Protein AF-W1YA73-F1 (afdb_monomer_lite)

Structure (mmCIF, N/CA/C/O backbone):
data_AF-W1YA73-F1
#
_entry.id   AF-W1YA73-F1
#
loop_
_atom_site.group_PDB
_atom_site.id
_atom_site.type_symbol
_atom_site.label_atom_id
_atom_site.label_alt_id
_atom_site.label_comp_id
_atom_site.label_asym_id
_atom_site.label_entity_id
_atom_site.label_seq_id
_atom_site.pdbx_PDB_ins_code
_atom_site.Cartn_x
_atom_site.Cartn_y
_atom_site.Cartn_z
_atom_site.occupancy
_atom_site.B_iso_or_equiv
_atom_site.auth_seq_id
_atom_site.auth_comp_id
_atom_site.auth_asym_id
_atom_site.auth_atom_id
_atom_site.pdbx_PDB_model_num
ATOM 1 N N . THR A 1 1 ? -4.341 4.074 -25.222 1.00 47.16 1 THR A N 1
ATOM 2 C CA . THR A 1 1 ? -4.628 3.245 -24.035 1.00 47.16 1 THR A CA 1
ATOM 3 C C . THR A 1 1 ? -5.108 4.183 -22.955 1.00 47.16 1 THR A C 1
ATOM 5 O O . THR A 1 1 ? -4.497 5.233 -22.809 1.00 47.16 1 THR A O 1
ATOM 8 N N . ASP A 1 2 ? -6.236 3.890 -22.314 1.00 49.69 2 ASP A N 1
ATOM 9 C CA . ASP A 1 2 ? -6.853 4.778 -21.321 1.00 49.69 2 ASP A CA 1
ATOM 10 C C . ASP A 1 2 ? -5.960 4.870 -20.071 1.00 49.69 2 ASP A C 1
ATOM 12 O O . ASP A 1 2 ? -5.598 3.844 -19.491 1.00 49.69 2 ASP A O 1
ATOM 16 N N . HIS A 1 3 ? -5.516 6.077 -19.717 1.00 48.12 3 HIS A N 1
ATOM 17 C CA . HIS A 1 3 ? -4.553 6.295 -18.638 1.00 48.12 3 HIS A CA 1
ATOM 18 C C . HIS A 1 3 ? -5.307 6.393 -17.309 1.00 48.12 3 HIS A C 1
ATOM 20 O O . HIS A 1 3 ? -5.871 7.433 -16.971 1.00 48.12 3 HIS A O 1
ATOM 26 N N . LYS A 1 4 ? -5.332 5.293 -16.550 1.00 54.66 4 LYS A N 1
ATOM 27 C CA . LYS A 1 4 ? -6.011 5.242 -15.251 1.00 54.66 4 LYS A CA 1
ATOM 28 C C . LYS A 1 4 ? -5.135 5.859 -14.160 1.00 54.66 4 LYS A C 1
ATOM 30 O O . LYS A 1 4 ? -4.110 5.300 -13.776 1.00 54.66 4 LYS A O 1
ATOM 35 N N . ASN A 1 5 ? -5.565 7.017 -13.666 1.00 64.38 5 ASN A N 1
ATOM 36 C CA . ASN A 1 5 ? -4.893 7.754 -12.600 1.00 64.38 5 ASN A CA 1
ATOM 37 C C . ASN A 1 5 ? -5.194 7.110 -11.240 1.00 64.38 5 ASN A C 1
ATOM 39 O O . ASN A 1 5 ? -6.331 7.168 -10.781 1.00 64.38 5 ASN A O 1
ATOM 43 N N . HIS A 1 6 ? -4.183 6.524 -10.604 1.00 60.66 6 HIS A N 1
ATOM 44 C CA . HIS A 1 6 ? -4.256 5.976 -9.249 1.00 60.66 6 HIS A CA 1
ATOM 45 C C . HIS A 1 6 ? -3.092 6.465 -8.373 1.00 60.66 6 HIS A C 1
ATOM 47 O O . HIS A 1 6 ? -3.341 6.968 -7.285 1.00 60.66 6 HIS A O 1
ATO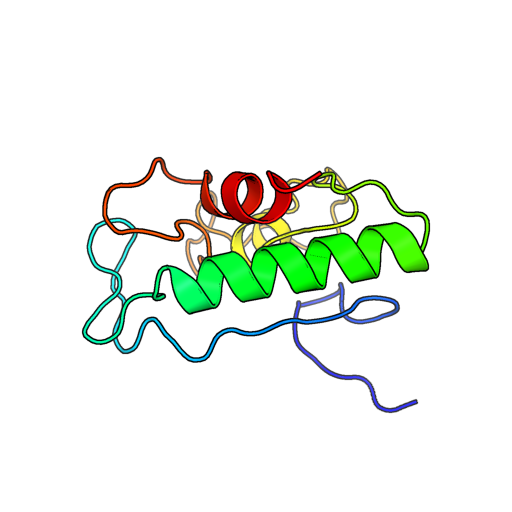M 53 N N . THR A 1 7 ? -1.857 6.446 -8.882 1.00 57.72 7 THR A N 1
ATOM 54 C CA . THR A 1 7 ? -0.659 6.904 -8.160 1.00 57.72 7 THR A CA 1
ATOM 55 C C . THR A 1 7 ? 0.056 7.971 -8.982 1.00 57.72 7 THR A C 1
ATOM 57 O O . THR A 1 7 ? 0.438 7.737 -10.133 1.00 57.72 7 THR A O 1
ATOM 60 N N . TRP A 1 8 ? 0.219 9.176 -8.428 1.00 59.50 8 TRP A N 1
ATOM 61 C CA . TRP A 1 8 ? 0.833 10.301 -9.142 1.00 59.50 8 TRP A CA 1
ATOM 62 C C . TRP A 1 8 ? 2.207 9.910 -9.718 1.00 59.50 8 TRP A C 1
ATOM 64 O O . TRP A 1 8 ? 3.036 9.336 -9.025 1.00 59.50 8 TRP A O 1
ATOM 74 N N . MET A 1 9 ? 2.424 10.162 -11.016 1.00 63.75 9 MET A N 1
ATOM 75 C CA . MET A 1 9 ? 3.640 9.794 -11.772 1.00 63.75 9 MET A CA 1
ATOM 76 C C . MET A 1 9 ? 4.028 8.298 -11.813 1.00 63.75 9 MET A C 1
ATOM 78 O O . MET A 1 9 ? 5.061 7.965 -12.389 1.00 63.75 9 MET A O 1
ATOM 82 N N . ARG A 1 10 ? 3.188 7.378 -11.317 1.00 66.81 10 ARG A N 1
ATOM 83 C CA . ARG A 1 10 ? 3.435 5.917 -11.339 1.00 66.81 10 ARG A CA 1
ATOM 84 C C . ARG A 1 10 ? 2.335 5.108 -12.031 1.00 66.81 10 ARG A C 1
ATOM 86 O O . ARG A 1 10 ? 2.222 3.904 -11.862 1.00 66.81 10 ARG A O 1
ATOM 93 N N . ASN A 1 11 ? 1.528 5.771 -12.854 1.00 66.38 11 ASN A N 1
ATOM 94 C CA . ASN A 1 11 ? 0.342 5.177 -13.481 1.00 66.38 11 ASN A CA 1
ATOM 95 C C . ASN A 1 11 ? 0.627 4.293 -14.707 1.00 66.38 11 ASN A C 1
ATOM 97 O O . ASN A 1 11 ? -0.231 3.513 -15.116 1.00 66.38 11 ASN A O 1
ATOM 101 N N . SER A 1 12 ? 1.796 4.435 -15.335 1.00 66.06 12 SER A N 1
ATOM 102 C CA . SER A 1 12 ? 2.137 3.697 -16.556 1.00 66.06 12 SER A CA 1
ATOM 103 C C . SER A 1 12 ? 2.822 2.376 -16.218 1.00 66.06 12 SER A C 1
ATOM 105 O O . SER A 1 12 ? 3.862 2.378 -15.571 1.00 66.06 12 SER A O 1
ATOM 107 N N . GLY A 1 13 ? 2.253 1.256 -16.679 1.00 71.75 13 GLY A N 1
ATOM 108 C CA . GLY A 1 13 ? 2.795 -0.085 -16.415 1.00 71.75 13 GLY A CA 1
ATOM 109 C C . GLY A 1 13 ? 2.503 -0.631 -15.013 1.00 71.75 13 GLY A C 1
ATOM 110 O O . GLY A 1 13 ? 3.113 -1.619 -14.625 1.00 71.75 13 GLY A O 1
ATOM 111 N N . ALA A 1 14 ? 1.578 -0.012 -14.272 1.00 75.62 14 ALA A N 1
ATOM 112 C CA . ALA A 1 14 ? 1.214 -0.401 -12.912 1.00 75.62 14 ALA A CA 1
ATOM 113 C C . ALA A 1 14 ? -0.233 -0.913 -12.818 1.00 75.62 14 ALA A C 1
ATOM 115 O O . ALA A 1 14 ? -1.108 -0.509 -13.591 1.00 75.62 14 ALA A O 1
ATOM 116 N N . VAL A 1 15 ? -0.481 -1.788 -11.841 1.00 80.94 15 VAL A N 1
ATOM 117 C CA . VAL A 1 15 ? -1.814 -2.294 -11.489 1.00 80.94 15 VAL A CA 1
ATOM 118 C C . VAL A 1 15 ? -2.240 -1.647 -10.174 1.00 80.94 15 VAL A C 1
ATOM 120 O O . VAL A 1 15 ? -1.673 -1.936 -9.126 1.00 80.94 15 VAL A O 1
ATOM 123 N N . GLY A 1 16 ? -3.247 -0.774 -10.227 1.00 82.38 16 GLY A N 1
ATOM 124 C CA . GLY A 1 16 ? -3.847 -0.183 -9.032 1.00 82.38 16 GLY A CA 1
ATOM 125 C C . GLY A 1 16 ? -4.923 -1.097 -8.447 1.00 82.38 16 GLY A C 1
ATOM 126 O O . GLY A 1 16 ? -5.894 -1.414 -9.137 1.00 82.38 16 GLY A O 1
ATOM 127 N N . ILE A 1 17 ? -4.768 -1.487 -7.182 1.00 83.44 17 ILE A N 1
ATOM 128 C CA . ILE A 1 17 ? -5.768 -2.247 -6.422 1.00 83.44 17 ILE A CA 1
ATOM 129 C C . ILE A 1 17 ? -6.255 -1.365 -5.271 1.00 83.44 17 ILE A C 1
ATOM 131 O O . ILE A 1 17 ? -5.453 -0.876 -4.482 1.00 83.44 17 ILE A O 1
ATOM 135 N N . SER A 1 18 ? -7.566 -1.150 -5.185 1.00 84.94 18 SER A N 1
ATOM 136 C CA . SER A 1 18 ? -8.197 -0.336 -4.142 1.00 84.94 18 SER A CA 1
ATOM 137 C C . SER A 1 18 ? -9.109 -1.190 -3.269 1.00 84.94 18 SER A C 1
ATOM 139 O O . SER A 1 18 ? -9.890 -1.986 -3.794 1.00 84.94 18 SER A O 1
ATOM 141 N N . LEU A 1 19 ? -9.064 -0.973 -1.956 1.00 81.00 19 LEU A N 1
ATOM 142 C CA . LEU A 1 19 ? -10.045 -1.509 -1.017 1.00 81.00 19 LEU A CA 1
ATOM 143 C C . LEU A 1 19 ? -11.099 -0.441 -0.711 1.00 81.00 19 LEU A C 1
ATOM 145 O O . LEU A 1 19 ? -10.759 0.694 -0.390 1.00 81.00 19 LEU A O 1
ATOM 149 N N . ASP A 1 20 ? -12.375 -0.815 -0.804 1.00 83.81 20 ASP A N 1
ATOM 150 C CA . ASP A 1 20 ? -13.489 0.025 -0.356 1.00 83.81 20 ASP A CA 1
ATOM 151 C C . ASP A 1 20 ? -13.693 -0.176 1.153 1.00 83.81 20 ASP A C 1
ATOM 153 O O . ASP A 1 20 ? -14.423 -1.065 1.603 1.00 83.81 20 ASP A O 1
ATOM 157 N N . CYS A 1 21 ? -12.925 0.578 1.937 1.00 81.56 21 CYS A N 1
ATOM 158 C CA . CYS A 1 21 ? -12.907 0.545 3.396 1.00 81.56 21 CYS A CA 1
ATOM 159 C C . CYS A 1 21 ? -12.381 1.879 3.959 1.00 81.56 21 CYS A C 1
ATOM 161 O O . CYS A 1 21 ? -12.133 2.829 3.220 1.00 81.56 21 CYS A O 1
ATOM 163 N N . ALA A 1 22 ? -12.191 1.944 5.276 1.00 77.06 22 ALA A N 1
ATOM 164 C CA . ALA A 1 22 ? -11.621 3.069 6.012 1.00 77.06 22 ALA A CA 1
ATOM 165 C C . ALA A 1 22 ? -12.419 4.386 5.876 1.00 77.06 22 ALA A C 1
ATOM 167 O O . ALA A 1 22 ? -11.872 5.485 5.763 1.00 77.06 22 ALA A O 1
ATOM 168 N N . TYR A 1 23 ? -13.755 4.291 5.894 1.00 79.38 23 TYR A N 1
ATOM 169 C CA . TYR A 1 23 ? -14.612 5.477 5.845 1.00 79.38 23 TYR A CA 1
ATOM 170 C C . TYR A 1 23 ? -14.422 6.351 7.091 1.00 79.38 23 TYR A C 1
ATOM 172 O O . TYR A 1 23 ? -14.677 5.907 8.216 1.00 79.38 23 TYR A O 1
ATOM 180 N N . ASN A 1 24 ? -14.071 7.620 6.863 1.00 80.62 24 ASN A N 1
ATOM 181 C CA . ASN A 1 24 ? -13.803 8.617 7.904 1.00 80.62 24 ASN A CA 1
ATOM 182 C C . ASN A 1 24 ? -12.587 8.271 8.786 1.00 80.62 24 ASN A C 1
ATOM 184 O O . ASN A 1 24 ? -12.535 8.651 9.957 1.00 80.62 24 ASN A O 1
ATOM 188 N N . ALA A 1 25 ? -11.626 7.535 8.223 1.00 79.12 25 ALA A N 1
ATOM 189 C CA . ALA A 1 25 ? -10.360 7.249 8.874 1.00 79.12 25 ALA A CA 1
ATOM 190 C C . ALA A 1 25 ? -9.604 8.549 9.184 1.00 79.12 25 ALA A C 1
ATOM 192 O O . ALA A 1 25 ? -9.550 9.470 8.368 1.00 79.12 25 ALA A O 1
ATOM 193 N N . GLN A 1 26 ? -9.043 8.625 10.387 1.00 81.19 26 GLN A N 1
ATOM 194 C CA . GLN A 1 26 ? -8.343 9.806 10.890 1.00 81.19 26 GLN A CA 1
ATOM 195 C C . GLN A 1 26 ? -6.833 9.586 10.893 1.00 81.19 26 GLN A C 1
ATOM 197 O O . GLN A 1 26 ? -6.095 10.481 10.488 1.00 81.19 26 GLN A O 1
ATOM 202 N N . TRP A 1 27 ? -6.379 8.418 11.368 1.00 78.44 27 TRP A N 1
ATOM 203 C CA . TRP A 1 27 ? -4.959 8.074 11.459 1.00 78.44 27 TRP A CA 1
ATOM 204 C C . TRP A 1 27 ? -4.738 6.585 11.793 1.00 78.44 27 TRP A C 1
ATOM 206 O O . TRP A 1 27 ? -5.688 5.808 11.847 1.00 78.44 27 TRP A O 1
ATOM 216 N N . VAL A 1 28 ? -3.493 6.175 12.074 1.00 78.81 28 VAL A N 1
ATOM 217 C CA . VAL A 1 28 ? -3.105 4.769 12.349 1.00 78.81 28 VAL A CA 1
ATOM 218 C C . VAL A 1 28 ? -3.838 4.107 13.521 1.00 78.81 28 VAL A C 1
ATOM 220 O O . VAL A 1 28 ? -3.936 2.886 13.605 1.00 78.81 28 VAL A O 1
ATOM 223 N N . ASN A 1 29 ? -4.344 4.911 14.450 1.00 78.19 29 ASN A N 1
ATOM 224 C CA . ASN A 1 29 ? -5.079 4.468 15.631 1.00 78.19 29 ASN A CA 1
ATOM 225 C C . ASN A 1 29 ? -6.602 4.612 15.483 1.00 78.19 29 ASN A C 1
ATOM 227 O O . ASN A 1 29 ? -7.321 4.355 16.444 1.00 78.19 29 ASN A O 1
ATOM 231 N N . ASN A 1 30 ? -7.082 5.083 14.330 1.00 81.56 30 ASN A N 1
ATOM 232 C CA . ASN A 1 30 ? -8.499 5.249 14.036 1.00 81.56 30 ASN A CA 1
ATOM 233 C C . ASN A 1 30 ? -8.721 5.178 12.518 1.00 81.56 30 ASN A C 1
ATOM 235 O O . ASN A 1 30 ? -8.631 6.188 11.809 1.00 81.56 30 ASN A O 1
ATOM 239 N N . LEU A 1 31 ? -9.036 3.975 12.044 1.00 80.56 31 LEU A N 1
ATOM 240 C CA . LEU A 1 31 ? -9.367 3.665 10.656 1.00 80.56 31 LEU A CA 1
ATOM 241 C C . LEU A 1 31 ? -10.849 3.950 10.335 1.00 80.56 31 LEU A C 1
ATOM 243 O O . LEU A 1 31 ? -11.308 3.684 9.225 1.00 80.56 31 LEU A O 1
ATOM 247 N N . GLY A 1 32 ? -11.591 4.551 11.268 1.00 83.69 32 GLY A N 1
ATOM 248 C CA . GLY A 1 32 ? -12.953 5.029 11.064 1.00 83.69 32 GLY A CA 1
ATOM 249 C C . GLY A 1 32 ? -14.020 3.953 11.266 1.00 83.69 32 GLY A C 1
ATOM 250 O O . GLY A 1 32 ? -13.813 2.936 11.920 1.00 83.69 32 GLY A O 1
ATOM 251 N N . ASN A 1 33 ? -15.211 4.186 10.710 1.00 79.94 33 ASN A N 1
ATOM 252 C CA . ASN A 1 33 ? -16.386 3.352 11.002 1.00 79.94 33 ASN A CA 1
ATOM 253 C C . ASN A 1 33 ? -16.379 1.994 10.285 1.00 79.94 33 ASN A C 1
ATOM 255 O O . ASN A 1 33 ? -17.132 1.100 10.667 1.00 79.94 33 ASN A O 1
ATOM 259 N N . TYR A 1 34 ? -15.579 1.858 9.228 1.00 81.94 34 TYR A N 1
ATOM 260 C CA . TYR A 1 34 ? -15.505 0.649 8.409 1.00 81.94 34 TYR A CA 1
ATOM 261 C C . TYR A 1 34 ? -14.039 0.279 8.160 1.00 81.94 34 TYR A C 1
ATOM 263 O O . TYR A 1 34 ? -13.580 0.410 7.024 1.00 81.94 34 TYR A O 1
ATOM 271 N N . PRO A 1 35 ? -13.276 -0.122 9.195 1.00 83.06 35 PRO A N 1
ATOM 272 C CA . PRO A 1 35 ? -11.883 -0.514 9.016 1.00 83.06 35 PRO A CA 1
ATOM 273 C C . PRO A 1 35 ? -11.772 -1.696 8.033 1.00 83.06 35 PRO A C 1
ATOM 275 O O . PRO A 1 35 ? -12.744 -2.445 7.866 1.00 83.06 35 PRO A O 1
ATOM 278 N N . PRO A 1 36 ? -10.613 -1.880 7.375 1.00 84.81 36 PRO A N 1
ATOM 279 C CA . PRO A 1 36 ? -10.386 -3.025 6.502 1.00 84.81 36 PRO A CA 1
ATOM 280 C C . PRO A 1 36 ? -10.656 -4.327 7.263 1.00 84.81 36 PRO A C 1
ATOM 282 O O . PRO A 1 36 ? -10.131 -4.547 8.354 1.00 84.81 36 PRO A O 1
ATOM 285 N N . THR A 1 37 ? -11.501 -5.190 6.705 1.00 86.62 37 THR A N 1
ATOM 286 C CA . THR A 1 37 ? -11.786 -6.489 7.327 1.00 86.62 37 THR A CA 1
ATOM 287 C C . THR A 1 37 ? -10.657 -7.477 7.057 1.00 86.62 37 THR A C 1
ATOM 289 O O . THR A 1 37 ? -10.022 -7.432 6.003 1.00 86.62 37 THR A O 1
ATOM 292 N N . ASP A 1 38 ? -10.462 -8.442 7.956 1.00 86.62 38 ASP A N 1
ATOM 293 C CA . ASP A 1 38 ? -9.460 -9.501 7.767 1.00 86.62 38 ASP A CA 1
ATOM 294 C C . ASP A 1 38 ? -9.653 -10.253 6.444 1.00 86.62 38 ASP A C 1
ATOM 296 O O . ASP A 1 38 ? -8.687 -10.547 5.749 1.00 86.62 38 ASP A O 1
ATOM 300 N N . ALA A 1 39 ? -10.906 -10.495 6.044 1.00 86.94 39 ALA A N 1
ATOM 301 C CA . ALA A 1 39 ? -11.219 -11.135 4.769 1.00 86.94 39 ALA A CA 1
ATOM 302 C C . ALA A 1 39 ? -10.810 -10.277 3.557 1.00 86.94 39 ALA A C 1
ATOM 304 O O . ALA A 1 39 ? -10.359 -10.821 2.549 1.00 86.94 39 ALA A O 1
ATOM 305 N N . GLN A 1 40 ? -10.953 -8.949 3.637 1.00 86.50 40 GLN A N 1
ATOM 306 C CA . GLN A 1 40 ? -10.508 -8.034 2.581 1.00 86.50 40 GLN A CA 1
ATOM 307 C C . GLN A 1 40 ? -8.983 -7.984 2.484 1.00 86.50 40 GLN A C 1
ATOM 309 O O . GLN A 1 40 ? -8.459 -8.031 1.374 1.00 86.50 40 GLN A O 1
ATOM 314 N N . ILE A 1 41 ? -8.283 -7.925 3.622 1.00 87.19 41 ILE A N 1
ATOM 315 C CA . ILE A 1 41 ? -6.813 -7.927 3.671 1.00 87.19 41 ILE A CA 1
ATOM 316 C C . ILE A 1 41 ? -6.269 -9.247 3.111 1.00 87.19 41 ILE A C 1
ATOM 318 O O . ILE A 1 41 ? -5.401 -9.234 2.243 1.00 87.19 41 ILE A O 1
ATOM 322 N N . GLU A 1 42 ? -6.831 -10.379 3.538 1.00 88.38 42 GLU A N 1
ATOM 323 C CA . GLU A 1 42 ? -6.451 -11.710 3.054 1.00 88.38 42 GLU A CA 1
ATOM 324 C C . GLU A 1 42 ? -6.685 -11.846 1.543 1.00 88.38 42 GLU A C 1
ATOM 326 O O . GLU A 1 42 ? -5.800 -12.263 0.799 1.00 88.38 42 GLU A O 1
ATOM 331 N N . THR A 1 43 ? -7.859 -11.428 1.058 1.00 88.81 43 THR A N 1
ATOM 332 C CA . THR A 1 43 ? -8.168 -11.470 -0.380 1.00 88.81 43 THR A CA 1
ATOM 333 C C . THR A 1 43 ? -7.225 -10.564 -1.172 1.00 88.81 43 THR A C 1
ATOM 335 O O . THR A 1 43 ? -6.771 -10.946 -2.250 1.00 88.81 43 THR A O 1
ATOM 338 N N . LEU A 1 44 ? -6.894 -9.379 -0.647 1.00 88.19 44 LEU A N 1
ATOM 339 C CA . LEU A 1 44 ? -5.930 -8.474 -1.270 1.00 88.19 44 LEU A CA 1
ATOM 340 C C . LEU A 1 44 ? -4.553 -9.136 -1.389 1.00 88.19 44 LEU A C 1
ATOM 342 O O . LEU A 1 44 ? -3.968 -9.120 -2.471 1.00 88.19 44 LEU A O 1
ATOM 346 N N . ALA A 1 45 ? -4.064 -9.748 -0.311 1.00 87.56 45 ALA A N 1
ATOM 347 C CA . ALA A 1 45 ? -2.770 -10.415 -0.299 1.00 87.56 45 ALA A CA 1
ATOM 348 C C . ALA A 1 45 ? -2.726 -11.601 -1.281 1.00 87.56 45 ALA A C 1
ATOM 350 O O . ALA A 1 45 ? -1.767 -11.742 -2.038 1.00 87.56 45 ALA A O 1
ATOM 351 N N . GLN A 1 46 ? -3.800 -12.393 -1.365 1.00 88.94 46 GLN A N 1
ATOM 352 C CA . GLN A 1 46 ? -3.919 -13.474 -2.350 1.00 88.94 46 GLN A CA 1
ATOM 353 C C . GLN A 1 46 ? -3.913 -12.957 -3.795 1.00 88.94 46 GLN A C 1
ATOM 355 O O . GLN A 1 46 ? -3.234 -13.525 -4.650 1.00 88.94 46 GLN A O 1
ATOM 360 N N . VAL A 1 47 ? -4.634 -11.868 -4.086 1.00 89.38 47 VAL A N 1
ATOM 361 C CA . VAL A 1 47 ? -4.643 -11.253 -5.426 1.00 89.38 4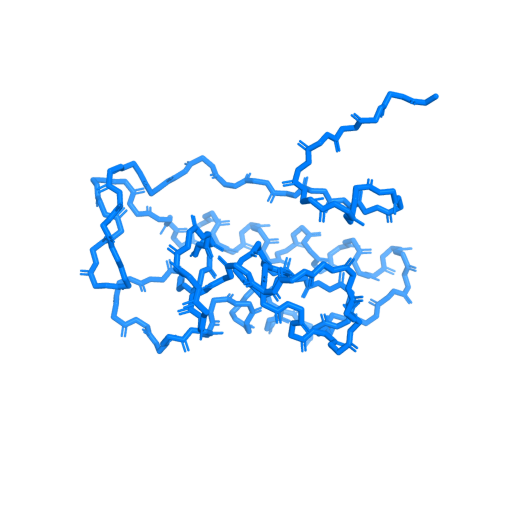7 VAL A CA 1
ATOM 362 C C . VAL A 1 47 ? -3.250 -10.746 -5.799 1.00 89.38 47 VAL A C 1
ATOM 364 O O . VAL A 1 47 ? -2.789 -11.003 -6.911 1.00 89.38 47 VAL A O 1
ATOM 367 N N . VAL A 1 48 ? -2.560 -10.071 -4.876 1.00 88.00 48 VAL A N 1
ATOM 368 C CA . VAL A 1 48 ? -1.178 -9.613 -5.076 1.00 88.00 48 VAL A CA 1
ATOM 369 C C . VAL A 1 48 ? -0.244 -10.795 -5.331 1.00 88.00 48 VAL A C 1
ATOM 371 O O . VAL A 1 48 ? 0.523 -10.756 -6.291 1.00 88.00 48 VAL A O 1
ATOM 374 N N . ALA A 1 49 ? -0.345 -11.867 -4.543 1.00 87.56 49 ALA A N 1
ATOM 375 C CA . ALA A 1 49 ? 0.471 -13.065 -4.718 1.00 87.56 49 ALA A CA 1
ATOM 376 C C . ALA A 1 49 ? 0.267 -13.699 -6.105 1.00 87.56 49 ALA A C 1
ATOM 378 O O . ALA A 1 49 ? 1.240 -13.998 -6.797 1.00 87.56 49 ALA A O 1
ATOM 379 N N . VAL A 1 50 ? -0.985 -13.836 -6.560 1.00 90.19 50 VAL A N 1
ATOM 380 C CA . VAL A 1 50 ? -1.299 -14.359 -7.901 1.00 90.19 50 VAL A CA 1
ATOM 381 C C . VAL A 1 50 ? -0.706 -13.474 -8.998 1.00 90.19 50 VAL A C 1
ATOM 383 O O . VAL A 1 50 ? -0.109 -13.995 -9.938 1.00 90.19 50 VAL A O 1
ATOM 386 N N . LEU A 1 51 ? -0.816 -12.148 -8.873 1.00 87.62 51 LEU A N 1
ATOM 387 C CA . LEU A 1 51 ? -0.233 -11.212 -9.838 1.00 87.62 51 LEU A CA 1
ATOM 388 C C . LEU A 1 51 ? 1.296 -11.299 -9.868 1.00 87.62 51 LEU A C 1
ATOM 390 O O . LEU A 1 51 ? 1.878 -11.328 -10.947 1.00 87.62 51 LEU A O 1
ATOM 394 N N . CYS A 1 52 ? 1.950 -11.377 -8.708 1.00 87.25 52 CYS A N 1
ATOM 395 C CA . CYS A 1 52 ? 3.398 -11.550 -8.614 1.00 87.25 52 CYS A CA 1
ATOM 396 C C . CYS A 1 52 ? 3.861 -12.850 -9.284 1.00 87.25 52 CYS A C 1
ATOM 398 O O . CYS A 1 52 ? 4.827 -12.833 -10.047 1.00 87.25 52 CYS A O 1
ATOM 400 N N . VAL A 1 53 ? 3.152 -13.959 -9.052 1.00 88.00 53 VAL A N 1
ATOM 401 C CA . VAL A 1 53 ? 3.465 -15.259 -9.663 1.00 88.00 53 VAL A CA 1
ATOM 402 C C . VAL A 1 53 ? 3.276 -15.227 -11.181 1.00 88.00 53 VAL A C 1
ATOM 404 O O . VAL A 1 53 ? 4.174 -15.652 -11.905 1.00 88.00 53 VAL A O 1
ATOM 407 N N . ASP A 1 54 ? 2.150 -14.705 -11.672 1.00 88.56 54 ASP A N 1
ATOM 408 C CA . ASP A 1 54 ? 1.826 -14.694 -13.107 1.00 88.56 54 ASP A CA 1
ATOM 409 C C . ASP A 1 54 ? 2.719 -13.726 -13.902 1.00 88.56 54 ASP A C 1
ATOM 411 O O . ASP A 1 54 ? 3.173 -14.037 -15.003 1.00 88.56 54 ASP A O 1
ATOM 415 N N . LEU A 1 55 ? 3.053 -12.573 -13.313 1.00 85.12 55 LEU A N 1
ATOM 416 C CA . LEU A 1 55 ? 3.973 -11.598 -13.905 1.00 85.12 55 LEU A CA 1
ATOM 417 C C . LEU A 1 55 ? 5.452 -11.975 -13.717 1.00 85.12 55 LEU A C 1
ATOM 419 O O . LEU A 1 55 ? 6.321 -11.334 -14.310 1.00 85.12 55 LEU A O 1
ATOM 423 N N . GLY A 1 56 ? 5.754 -12.989 -12.900 1.00 86.75 56 GLY A N 1
ATOM 424 C CA . GLY A 1 56 ? 7.123 -13.397 -12.575 1.00 86.75 56 GLY A CA 1
ATOM 425 C C . GLY A 1 56 ? 7.909 -12.337 -11.795 1.00 86.75 56 GLY A C 1
ATOM 426 O O . GLY A 1 56 ? 9.129 -12.246 -11.938 1.00 86.75 56 GLY A O 1
ATOM 427 N N . LEU A 1 57 ? 7.222 -11.515 -10.997 1.00 85.81 57 LEU A N 1
ATOM 428 C CA . LEU A 1 57 ? 7.812 -10.435 -10.208 1.00 85.81 57 LEU A CA 1
ATOM 429 C C . LEU A 1 57 ? 7.879 -10.822 -8.724 1.00 85.81 57 LEU A C 1
ATOM 431 O O . LEU A 1 57 ? 6.905 -11.347 -8.185 1.00 85.81 57 LEU A O 1
ATOM 435 N N . PRO A 1 58 ? 8.987 -10.534 -8.017 1.00 85.56 58 PRO A N 1
ATOM 436 C CA . PRO A 1 58 ? 9.051 -10.772 -6.582 1.00 85.56 58 PRO A CA 1
ATOM 437 C C . PRO A 1 58 ? 8.131 -9.803 -5.829 1.00 85.56 58 PRO A C 1
ATOM 439 O O . PRO A 1 58 ? 8.070 -8.617 -6.164 1.00 85.56 58 PRO A O 1
ATOM 442 N N . ALA A 1 59 ? 7.477 -10.291 -4.770 1.00 84.19 59 ALA A N 1
ATOM 443 C CA . ALA A 1 59 ? 6.662 -9.497 -3.844 1.00 84.19 59 ALA A CA 1
ATOM 444 C C . ALA A 1 59 ? 7.543 -8.632 -2.919 1.00 84.19 59 ALA A C 1
ATOM 446 O O . ALA A 1 59 ? 7.571 -8.791 -1.703 1.00 84.19 59 ALA A O 1
ATOM 447 N N . SER A 1 60 ? 8.326 -7.735 -3.512 1.00 85.44 60 SER A N 1
ATOM 448 C CA . SER A 1 60 ? 9.194 -6.789 -2.816 1.00 85.44 60 SER A CA 1
ATOM 449 C C . SER A 1 60 ? 8.629 -5.375 -2.897 1.00 85.44 60 SER A C 1
ATOM 451 O O . SER A 1 60 ? 7.797 -5.073 -3.755 1.00 85.44 60 SER A O 1
ATOM 453 N N . ILE A 1 61 ? 9.144 -4.484 -2.047 1.00 85.12 61 ILE A N 1
ATOM 454 C CA . ILE A 1 61 ? 8.789 -3.059 -2.055 1.00 85.12 61 ILE A CA 1
ATOM 455 C C . ILE A 1 61 ? 9.025 -2.388 -3.417 1.00 85.12 61 ILE A C 1
ATOM 457 O O . ILE A 1 61 ? 8.406 -1.383 -3.712 1.00 85.12 61 ILE A O 1
ATOM 461 N N . SER A 1 62 ? 9.877 -2.942 -4.283 1.00 84.62 62 SER A N 1
ATOM 462 C CA . SER A 1 62 ? 10.114 -2.391 -5.624 1.00 84.62 62 SER A CA 1
ATOM 463 C C . SER A 1 62 ? 9.007 -2.711 -6.636 1.00 84.62 62 SER A C 1
ATOM 465 O O . SER A 1 62 ? 8.937 -2.048 -7.664 1.00 84.62 62 SER A O 1
ATOM 467 N N . ASN A 1 63 ? 8.168 -3.723 -6.381 1.00 83.69 63 ASN A N 1
ATOM 468 C CA . ASN A 1 63 ? 7.103 -4.148 -7.303 1.00 83.69 63 ASN A CA 1
ATOM 469 C C . ASN A 1 63 ? 5.701 -3.997 -6.704 1.00 83.69 63 ASN A C 1
ATOM 471 O O . ASN A 1 63 ? 4.746 -3.741 -7.432 1.00 83.69 63 ASN A O 1
ATOM 475 N N . VAL A 1 64 ? 5.573 -4.165 -5.386 1.00 86.12 64 VAL A N 1
ATOM 476 C CA . VAL A 1 64 ? 4.307 -4.071 -4.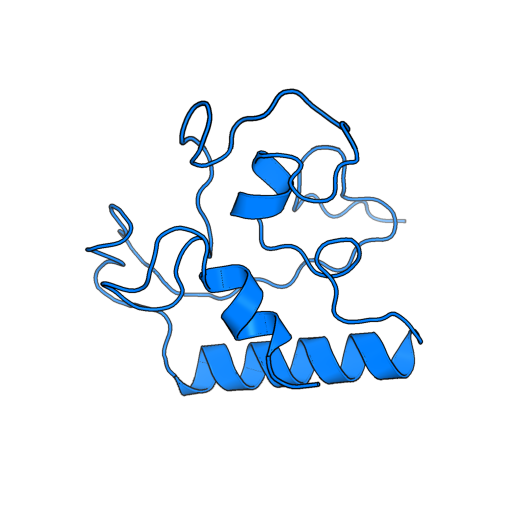657 1.00 86.12 64 VAL A CA 1
ATOM 477 C C . VAL A 1 64 ? 4.439 -2.979 -3.608 1.00 86.12 64 VAL A C 1
ATOM 479 O O . VAL A 1 64 ? 5.085 -3.165 -2.574 1.00 86.12 64 VAL A O 1
ATOM 482 N N . LEU A 1 65 ? 3.800 -1.845 -3.879 1.00 86.12 65 LEU A N 1
ATOM 483 C CA . LEU A 1 65 ? 3.765 -0.697 -2.985 1.00 86.12 65 LEU A CA 1
ATOM 484 C C . LEU A 1 65 ? 2.334 -0.384 -2.577 1.00 86.12 65 LEU A C 1
ATOM 486 O O . LEU A 1 65 ? 1.426 -0.373 -3.410 1.00 86.12 65 LEU A O 1
ATOM 490 N N . THR A 1 66 ? 2.157 -0.041 -1.308 1.00 87.69 66 THR A N 1
ATOM 491 C CA . THR A 1 66 ? 0.981 0.713 -0.871 1.00 87.69 66 THR A CA 1
ATOM 492 C C . THR A 1 66 ? 1.058 2.146 -1.392 1.00 87.69 66 THR A C 1
ATOM 494 O O . THR A 1 66 ? 2.124 2.642 -1.767 1.00 87.69 66 THR A O 1
ATOM 497 N N . HIS A 1 67 ? -0.075 2.848 -1.407 1.00 82.19 67 HIS A N 1
ATOM 498 C CA . HIS A 1 67 ? -0.070 4.250 -1.814 1.00 82.19 67 HIS A CA 1
ATOM 499 C C . HIS A 1 67 ? 0.790 5.098 -0.868 1.00 82.19 67 HIS A C 1
ATOM 501 O O . HIS A 1 67 ? 1.525 5.954 -1.345 1.00 82.19 67 HIS A O 1
ATOM 507 N N . ALA A 1 68 ? 0.757 4.821 0.440 1.00 82.31 68 ALA A N 1
ATOM 508 C CA . ALA A 1 68 ? 1.610 5.483 1.424 1.00 82.31 68 ALA A CA 1
ATOM 509 C C . ALA A 1 68 ? 3.110 5.313 1.113 1.00 82.31 68 ALA A C 1
ATOM 511 O O . ALA A 1 68 ? 3.857 6.289 1.088 1.00 82.31 68 ALA A O 1
ATOM 512 N N . GLU A 1 69 ? 3.546 4.093 0.794 1.00 83.25 69 GLU A N 1
ATOM 513 C CA . GLU A 1 69 ? 4.945 3.810 0.440 1.00 83.25 69 GLU A CA 1
ATOM 514 C C . GLU A 1 69 ? 5.345 4.429 -0.901 1.00 83.25 69 GLU A C 1
ATOM 516 O O . GLU A 1 69 ? 6.464 4.921 -1.059 1.00 83.25 69 GLU A O 1
ATOM 521 N N . ALA A 1 70 ? 4.427 4.434 -1.870 1.00 82.81 70 ALA A N 1
ATOM 522 C CA . ALA A 1 70 ? 4.651 5.084 -3.152 1.00 82.81 70 ALA A CA 1
ATOM 523 C C . ALA A 1 70 ? 4.733 6.610 -3.011 1.00 82.81 70 ALA A C 1
ATOM 525 O O . ALA A 1 70 ? 5.570 7.231 -3.661 1.00 82.81 70 ALA A O 1
ATOM 526 N N . ALA A 1 71 ? 3.917 7.200 -2.135 1.00 80.50 71 ALA A N 1
ATOM 527 C CA . ALA A 1 71 ? 3.908 8.628 -1.847 1.00 80.50 71 ALA A CA 1
ATOM 528 C C . ALA A 1 71 ? 5.222 9.112 -1.210 1.00 80.50 71 ALA A C 1
ATOM 530 O O . ALA A 1 71 ? 5.627 10.247 -1.455 1.00 80.50 71 ALA A O 1
ATOM 531 N N . ASP A 1 72 ? 5.917 8.257 -0.455 1.00 81.56 72 ASP A N 1
ATOM 532 C CA . ASP A 1 72 ? 7.244 8.544 0.109 1.00 81.56 72 ASP A CA 1
ATOM 533 C C . ASP A 1 72 ? 8.415 7.995 -0.742 1.00 81.56 72 ASP A C 1
ATOM 535 O O . ASP A 1 72 ? 9.572 8.121 -0.345 1.00 81.56 72 ASP A O 1
ATOM 539 N N . ASN A 1 73 ? 8.156 7.428 -1.930 1.00 82.38 73 ASN A N 1
ATOM 540 C CA . ASN A 1 73 ? 9.160 6.789 -2.800 1.00 82.38 73 ASN A CA 1
ATOM 541 C C . ASN A 1 73 ? 10.035 5.739 -2.070 1.00 82.38 73 ASN A C 1
ATOM 543 O O . ASN A 1 73 ? 11.252 5.670 -2.277 1.00 82.38 73 ASN A O 1
ATOM 547 N N . MET A 1 74 ? 9.437 4.921 -1.196 1.00 82.19 74 MET A N 1
ATOM 548 C CA . MET A 1 74 ? 10.171 3.975 -0.335 1.0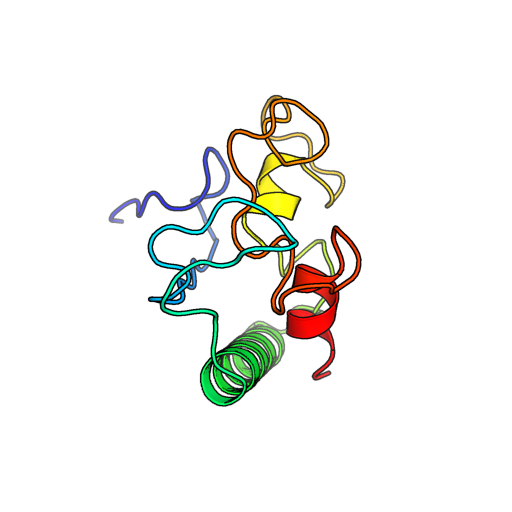0 82.19 74 MET A CA 1
ATOM 549 C C . MET A 1 74 ? 10.874 2.834 -1.093 1.00 82.19 74 MET A C 1
ATOM 551 O O . MET A 1 74 ? 11.762 2.179 -0.553 1.00 82.19 74 MET A O 1
ATOM 555 N N . ASP A 1 75 ? 10.537 2.623 -2.363 1.00 80.50 75 ASP A N 1
ATOM 556 C CA . ASP A 1 75 ? 11.231 1.729 -3.296 1.00 80.50 75 ASP A CA 1
ATOM 557 C C . ASP A 1 75 ? 12.585 2.266 -3.789 1.00 80.50 75 ASP A C 1
ATOM 559 O O . ASP A 1 75 ? 13.299 1.571 -4.513 1.00 80.50 75 ASP A O 1
ATOM 563 N N . GLY A 1 76 ? 12.947 3.498 -3.420 1.00 79.31 76 GLY A N 1
ATOM 564 C CA . GLY A 1 76 ? 14.201 4.141 -3.811 1.00 79.31 76 GLY A CA 1
ATOM 565 C C . GLY A 1 76 ? 14.171 4.785 -5.199 1.00 79.31 76 GLY A C 1
ATOM 566 O O . GLY A 1 76 ? 15.162 5.393 -5.610 1.00 79.31 76 GLY A O 1
ATOM 567 N N . TRP A 1 77 ? 13.049 4.705 -5.923 1.00 79.31 77 TRP A N 1
ATOM 568 C CA . TRP A 1 77 ? 12.871 5.406 -7.191 1.00 79.31 77 TRP A CA 1
ATOM 569 C C . TRP A 1 77 ? 12.221 6.773 -6.971 1.00 79.31 77 TRP A C 1
ATOM 571 O O . TRP A 1 77 ? 11.013 6.882 -6.798 1.00 79.31 77 TRP A O 1
ATOM 581 N N . TYR A 1 78 ? 13.013 7.842 -7.014 1.00 75.19 78 TYR A N 1
ATOM 582 C CA . TYR A 1 78 ? 12.511 9.199 -6.791 1.00 75.19 78 TYR A CA 1
ATOM 583 C C . TYR A 1 78 ? 11.759 9.737 -8.020 1.00 75.19 78 TYR A C 1
ATOM 585 O O . TYR A 1 78 ? 12.341 10.394 -8.886 1.00 75.19 78 TYR A O 1
ATOM 593 N N . ALA A 1 79 ? 10.468 9.420 -8.119 1.00 74.44 79 ALA A N 1
ATOM 594 C CA . ALA A 1 79 ? 9.623 9.841 -9.237 1.00 74.44 79 ALA A CA 1
ATOM 595 C C . ALA A 1 79 ? 9.033 11.247 -9.027 1.00 74.44 79 ALA A C 1
ATOM 597 O O . ALA A 1 79 ? 8.852 11.992 -9.988 1.00 74.44 79 ALA A O 1
ATOM 598 N N . HIS A 1 80 ? 8.747 11.616 -7.778 1.00 77.94 80 HIS A N 1
ATOM 599 C CA . HIS A 1 80 ? 8.162 12.898 -7.380 1.00 77.94 80 HIS A CA 1
ATOM 600 C C . HIS A 1 80 ? 8.660 13.313 -5.989 1.00 77.94 80 HIS A C 1
ATOM 602 O O . HIS A 1 80 ? 9.254 12.507 -5.276 1.00 77.94 80 HIS A O 1
ATOM 608 N N . GLU A 1 81 ? 8.394 14.555 -5.575 1.00 77.00 81 GLU A N 1
ATOM 609 C CA . GLU A 1 81 ? 8.639 14.966 -4.188 1.00 77.00 81 GLU A CA 1
ATOM 610 C C . GLU A 1 81 ? 7.792 14.124 -3.220 1.00 77.00 81 GLU A C 1
ATOM 612 O O . GLU A 1 81 ? 6.645 13.810 -3.550 1.00 77.00 81 GLU A O 1
ATOM 617 N N . PRO A 1 82 ? 8.343 13.695 -2.073 1.00 77.31 82 PRO A N 1
ATOM 618 C CA . PRO A 1 82 ? 7.615 12.860 -1.132 1.00 77.31 82 PRO A CA 1
ATOM 619 C C . PRO A 1 82 ? 6.455 13.648 -0.510 1.00 77.31 82 PRO A C 1
ATOM 621 O O . PRO A 1 82 ? 6.645 14.772 -0.041 1.00 77.31 82 PRO A O 1
ATOM 624 N N . TYR A 1 83 ? 5.263 13.050 -0.530 1.00 77.31 83 TYR A N 1
ATOM 625 C CA . TYR A 1 83 ? 4.038 13.587 0.086 1.00 77.31 83 TYR A CA 1
ATOM 626 C C . TYR A 1 83 ? 3.311 12.552 0.969 1.00 77.31 83 TYR A C 1
ATOM 628 O O . TYR A 1 83 ? 2.134 12.702 1.318 1.00 77.31 83 TYR A O 1
ATOM 636 N N . GLY A 1 84 ? 4.000 11.458 1.295 1.00 78.88 84 GLY A N 1
ATOM 637 C CA . GLY A 1 84 ? 3.497 10.378 2.127 1.00 78.88 84 GLY A CA 1
ATOM 638 C C . GLY A 1 84 ? 3.537 10.680 3.632 1.00 78.88 84 GLY A C 1
ATOM 639 O O . GLY A 1 84 ? 3.742 11.825 4.055 1.00 78.88 84 GLY A O 1
ATOM 640 N N . PRO A 1 85 ? 3.314 9.660 4.475 1.00 73.50 85 PRO A N 1
ATOM 641 C CA . PRO A 1 85 ? 3.218 9.814 5.927 1.00 73.50 85 PRO A CA 1
ATOM 642 C C . PRO A 1 85 ? 4.502 10.328 6.594 1.00 73.50 85 PRO A C 1
ATOM 644 O O . PRO A 1 85 ? 4.410 10.954 7.648 1.00 73.50 85 PRO A O 1
ATOM 647 N N . ASN A 1 86 ? 5.683 10.114 6.003 1.00 73.69 86 ASN A N 1
ATOM 648 C CA . ASN A 1 86 ? 6.958 10.591 6.556 1.00 73.69 86 ASN A CA 1
ATOM 649 C C . ASN A 1 86 ? 7.327 12.019 6.125 1.00 73.69 86 ASN A C 1
ATOM 651 O O . ASN A 1 86 ? 8.353 12.544 6.561 1.00 73.69 86 ASN A O 1
ATOM 655 N N . SER A 1 87 ? 6.522 12.643 5.265 1.00 73.50 87 SER A N 1
ATOM 656 C CA . SER A 1 87 ? 6.784 13.967 4.700 1.00 73.50 87 SER A CA 1
ATOM 657 C C . SER A 1 87 ? 5.642 14.939 5.010 1.00 73.50 87 SER A C 1
ATOM 659 O O . SER A 1 87 ? 5.614 15.521 6.095 1.00 73.50 87 SER A O 1
ATOM 661 N N . THR A 1 88 ? 4.699 15.136 4.086 1.00 74.19 88 THR A N 1
ATOM 662 C CA . THR A 1 88 ? 3.579 16.085 4.244 1.00 74.19 88 THR A CA 1
ATOM 663 C C . THR A 1 88 ? 2.316 15.448 4.816 1.00 74.19 88 THR A C 1
ATOM 665 O O . THR A 1 88 ? 1.392 16.173 5.185 1.00 74.19 88 THR A O 1
ATOM 668 N N . CYS A 1 89 ? 2.284 14.115 4.946 1.00 74.19 89 CYS A N 1
ATOM 669 C CA . CYS A 1 89 ? 1.166 13.356 5.505 1.00 74.19 89 CYS A CA 1
ATOM 670 C C . CYS A 1 89 ? -0.144 13.493 4.693 1.00 74.19 89 CYS A C 1
ATOM 672 O O . CYS A 1 89 ? -1.247 13.265 5.188 1.00 74.19 89 CYS A O 1
ATOM 674 N N . GLU A 1 90 ? -0.046 13.851 3.411 1.00 70.88 90 GLU A N 1
ATOM 675 C CA . GLU A 1 90 ? -1.215 14.065 2.548 1.00 70.88 90 GLU A CA 1
ATOM 676 C C . GLU A 1 90 ? -1.828 12.752 2.040 1.00 70.88 90 GLU A C 1
ATOM 678 O O . GLU A 1 90 ? -3.027 12.689 1.738 1.00 70.88 90 GLU A O 1
ATOM 683 N N . ARG A 1 91 ? -1.012 11.694 1.940 1.00 76.31 91 ARG A N 1
ATOM 684 C CA . ARG A 1 91 ? -1.430 10.351 1.519 1.00 76.31 91 ARG A CA 1
ATOM 685 C C . ARG A 1 91 ? -0.832 9.291 2.429 1.00 76.31 91 ARG A C 1
ATOM 687 O O . ARG A 1 91 ? 0.378 9.122 2.478 1.00 76.31 91 ARG A O 1
ATOM 694 N N . TRP A 1 92 ? -1.696 8.564 3.127 1.00 75.31 92 TRP A N 1
ATOM 695 C CA . TRP A 1 92 ? -1.332 7.508 4.075 1.00 75.31 92 TRP A CA 1
ATOM 696 C C . TRP A 1 92 ? -2.183 6.245 3.869 1.00 75.31 92 TRP A C 1
ATOM 698 O O . TRP A 1 92 ? -2.314 5.418 4.771 1.00 75.31 92 TRP A O 1
ATOM 708 N N . ASP A 1 93 ? -2.772 6.073 2.679 1.00 79.50 93 ASP A N 1
ATOM 709 C CA . ASP A 1 93 ? -3.630 4.922 2.397 1.00 79.50 93 ASP A CA 1
ATOM 710 C C . ASP A 1 93 ? -2.838 3.611 2.524 1.00 79.50 93 ASP A C 1
ATOM 712 O O . ASP A 1 93 ? -1.773 3.449 1.916 1.00 79.50 93 ASP A O 1
ATOM 716 N N . LEU A 1 94 ? -3.388 2.677 3.309 1.00 78.94 94 LEU A N 1
ATOM 717 C CA . LEU A 1 94 ? -2.778 1.387 3.662 1.00 78.94 94 LEU A CA 1
ATOM 718 C C . LEU A 1 94 ? -1.411 1.503 4.361 1.00 78.94 94 LEU A C 1
ATOM 720 O O . LEU A 1 94 ? -0.632 0.554 4.347 1.00 78.94 94 LEU A O 1
ATOM 724 N N . TRP A 1 95 ? -1.129 2.635 5.016 1.00 80.88 95 TRP A N 1
ATOM 725 C CA . TRP A 1 95 ? 0.044 2.779 5.888 1.00 80.88 95 TRP A CA 1
ATOM 726 C C . TRP A 1 95 ? 0.019 1.797 7.069 1.00 80.88 95 TRP A C 1
ATOM 728 O O . TRP A 1 95 ? 1.048 1.253 7.472 1.00 80.88 95 TRP A O 1
ATOM 738 N N . VAL A 1 96 ? -1.183 1.538 7.582 1.00 83.81 96 VAL A N 1
ATOM 739 C CA . VAL A 1 96 ? -1.504 0.422 8.473 1.00 83.81 96 VAL A CA 1
ATOM 740 C C . VAL A 1 96 ? -2.754 -0.272 7.946 1.00 83.81 96 VAL A C 1
ATOM 742 O O . VAL A 1 96 ? -3.606 0.367 7.322 1.00 83.81 96 VAL A O 1
ATOM 745 N N . VAL A 1 97 ? -2.864 -1.577 8.179 1.00 82.62 97 VAL A N 1
ATOM 746 C CA . VAL A 1 97 ? -4.036 -2.367 7.768 1.00 82.62 97 VAL A CA 1
ATOM 747 C C . VAL A 1 97 ? -4.985 -2.638 8.932 1.00 82.62 97 VAL A C 1
ATOM 749 O O . VAL A 1 97 ? -6.183 -2.798 8.702 1.00 82.62 97 VAL A O 1
ATOM 752 N N . ARG A 1 98 ? -4.490 -2.617 10.176 1.00 82.69 98 ARG A N 1
ATOM 753 C CA . ARG A 1 98 ? -5.306 -2.666 11.393 1.00 82.69 98 ARG A CA 1
ATOM 754 C C . ARG A 1 98 ? -4.986 -1.503 12.324 1.00 82.69 98 ARG A C 1
ATOM 756 O O . ARG A 1 98 ? -3.887 -0.951 12.328 1.00 82.69 98 ARG A O 1
ATOM 763 N N . GLU A 1 99 ? -5.976 -1.127 13.126 1.00 81.62 99 GLU A N 1
ATOM 764 C CA . GLU A 1 99 ? -5.802 -0.098 14.149 1.00 81.62 99 GLU A CA 1
ATOM 765 C C . GLU A 1 99 ? -4.795 -0.565 15.203 1.00 81.62 99 GLU A C 1
ATOM 767 O O . GLU A 1 99 ? -4.974 -1.610 15.828 1.00 81.62 99 GLU A O 1
ATOM 772 N N . GLY A 1 100 ? -3.751 0.235 15.418 1.00 78.31 100 GLY A N 1
ATOM 773 C CA . GLY A 1 100 ? -2.695 -0.084 16.382 1.00 78.31 100 GLY A CA 1
ATOM 774 C C . GLY A 1 100 ? -1.550 -0.941 15.835 1.00 78.31 100 GLY A C 1
ATOM 775 O O . GLY A 1 100 ? -0.643 -1.256 16.605 1.00 78.31 100 GLY A O 1
ATOM 776 N N . ASP A 1 101 ? -1.552 -1.271 14.541 1.00 82.12 101 ASP A N 1
ATOM 777 C CA . ASP A 1 101 ? -0.371 -1.824 13.875 1.00 82.12 101 ASP A CA 1
ATOM 778 C C . ASP A 1 101 ? 0.780 -0.801 13.849 1.00 82.12 101 ASP A C 1
ATOM 780 O O . ASP A 1 101 ? 0.582 0.416 13.959 1.00 82.12 101 ASP A O 1
ATOM 784 N N . GLU A 1 102 ? 2.009 -1.296 13.687 1.00 83.44 102 GLU A N 1
ATOM 785 C CA . GLU A 1 102 ? 3.186 -0.438 13.567 1.00 83.44 102 GLU A CA 1
ATOM 786 C C . GLU A 1 102 ? 3.087 0.424 12.302 1.00 83.44 102 GLU A C 1
ATOM 788 O O . GLU A 1 102 ? 2.756 -0.061 11.219 1.00 83.44 102 GLU A O 1
ATOM 793 N N . ALA A 1 103 ? 3.364 1.720 12.435 1.00 81.56 103 ALA A N 1
ATOM 794 C CA . ALA A 1 103 ? 3.329 2.668 11.329 1.00 81.56 103 ALA A CA 1
ATOM 795 C C . ALA A 1 103 ? 4.257 2.203 10.190 1.00 81.56 103 ALA A C 1
ATOM 797 O O . ALA A 1 103 ? 5.463 2.093 10.390 1.00 81.56 103 ALA A O 1
ATOM 798 N N . GLY A 1 104 ? 3.694 1.944 9.006 1.00 80.31 104 GLY A N 1
ATOM 799 C CA . GLY A 1 104 ? 4.439 1.469 7.835 1.00 80.31 104 GLY A CA 1
ATOM 800 C C . GLY A 1 104 ? 4.442 -0.045 7.647 1.00 80.31 104 GLY A C 1
ATOM 801 O O . GLY A 1 104 ? 4.905 -0.523 6.619 1.00 80.31 104 GLY A O 1
ATOM 802 N N . SER A 1 105 ? 3.859 -0.804 8.577 1.00 85.88 105 SER A N 1
ATOM 803 C CA . SER A 1 105 ? 3.727 -2.261 8.450 1.00 85.88 105 SER A CA 1
ATOM 804 C C . SER A 1 105 ? 2.688 -2.703 7.413 1.00 85.88 105 SER A C 1
ATOM 806 O O . SER A 1 105 ? 2.676 -3.867 7.017 1.00 85.88 105 SER A O 1
ATOM 808 N N . GLY A 1 106 ? 1.812 -1.804 6.945 1.00 83.94 106 GLY A N 1
ATOM 809 C CA . GLY A 1 106 ? 0.701 -2.176 6.067 1.00 83.94 106 GLY A CA 1
ATOM 810 C C . GLY A 1 106 ? 1.142 -2.844 4.762 1.00 83.94 106 GLY A C 1
ATOM 811 O O . GLY A 1 106 ? 0.553 -3.844 4.349 1.00 83.94 106 GLY A O 1
ATOM 812 N N . GLY A 1 107 ? 2.221 -2.353 4.144 1.00 84.19 107 GLY A N 1
ATOM 813 C CA . GLY A 1 107 ? 2.784 -2.972 2.945 1.00 84.19 107 GLY A CA 1
ATOM 814 C C . GLY A 1 107 ? 3.401 -4.345 3.208 1.00 84.19 107 GLY A C 1
ATOM 815 O O . GLY A 1 107 ? 3.261 -5.248 2.382 1.00 84.19 107 GLY A O 1
ATOM 816 N N . ASP A 1 108 ? 4.023 -4.540 4.371 1.00 85.75 108 ASP A N 1
ATOM 817 C CA . ASP A 1 108 ? 4.606 -5.827 4.757 1.00 85.75 108 ASP A CA 1
ATOM 818 C C . ASP A 1 108 ? 3.527 -6.891 4.953 1.00 85.75 108 ASP A C 1
ATOM 820 O O . ASP A 1 108 ? 3.682 -8.006 4.458 1.00 85.75 108 ASP A O 1
ATOM 824 N N . VAL A 1 109 ? 2.398 -6.533 5.575 1.00 85.38 109 VAL A N 1
ATOM 825 C CA . VAL A 1 109 ? 1.261 -7.451 5.749 1.00 85.38 109 VAL A CA 1
ATOM 826 C C . VAL A 1 109 ? 0.700 -7.906 4.400 1.00 85.38 109 VAL A C 1
ATOM 828 O O . VAL A 1 109 ? 0.418 -9.088 4.220 1.00 85.38 109 VAL A O 1
ATOM 831 N N . ILE A 1 110 ? 0.589 -7.001 3.424 1.00 85.12 110 ILE A N 1
ATOM 832 C CA . ILE A 1 110 ? 0.081 -7.332 2.082 1.00 85.12 110 ILE A CA 1
ATOM 833 C C . ILE A 1 110 ? 1.060 -8.240 1.319 1.00 85.12 110 ILE A C 1
ATOM 835 O O . ILE A 1 110 ? 0.633 -9.091 0.539 1.00 85.12 110 ILE A O 1
ATOM 839 N N . ARG A 1 111 ? 2.371 -8.084 1.543 1.00 86.19 111 ARG A N 1
ATOM 840 C CA . ARG A 1 111 ? 3.421 -8.876 0.877 1.00 86.19 111 ARG A CA 1
ATOM 841 C C . ARG A 1 111 ? 3.733 -10.210 1.562 1.00 86.19 111 ARG A C 1
ATOM 843 O O . ARG A 1 111 ? 4.400 -11.042 0.955 1.00 86.19 111 ARG A O 1
ATOM 850 N N . MET A 1 112 ? 3.260 -10.442 2.787 1.00 72.00 112 MET A N 1
ATOM 851 C CA . MET A 1 112 ? 3.666 -11.577 3.633 1.00 72.00 112 MET A CA 1
ATOM 852 C C . MET A 1 112 ? 3.191 -12.968 3.157 1.00 72.00 112 MET A C 1
ATOM 854 O O . MET A 1 112 ? 3.511 -13.962 3.802 1.00 72.00 112 MET A O 1
ATOM 858 N N . VAL A 1 113 ? 2.431 -13.065 2.058 1.00 54.59 113 VAL A N 1
ATOM 859 C CA . VAL A 1 113 ? 1.788 -14.316 1.591 1.00 54.59 113 VAL A CA 1
ATOM 860 C C . VAL A 1 113 ? 2.627 -15.094 0.550 1.00 54.59 113 VAL A C 1
ATOM 862 O O . VAL A 1 113 ? 2.1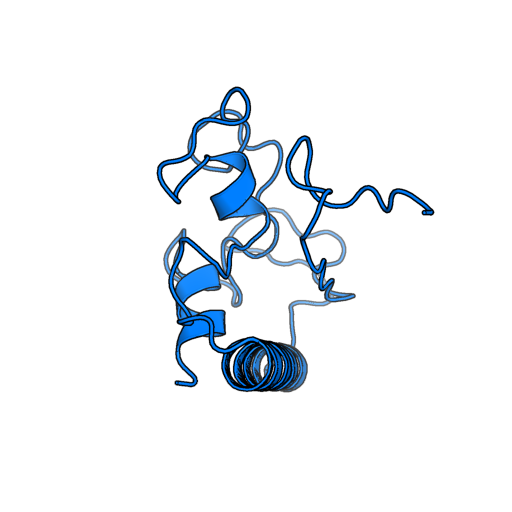36 -16.047 -0.050 1.00 54.59 113 VAL A O 1
ATOM 865 N N . CYS A 1 114 ? 3.907 -14.756 0.359 1.00 40.25 114 CYS A N 1
ATOM 866 C CA . CYS A 1 1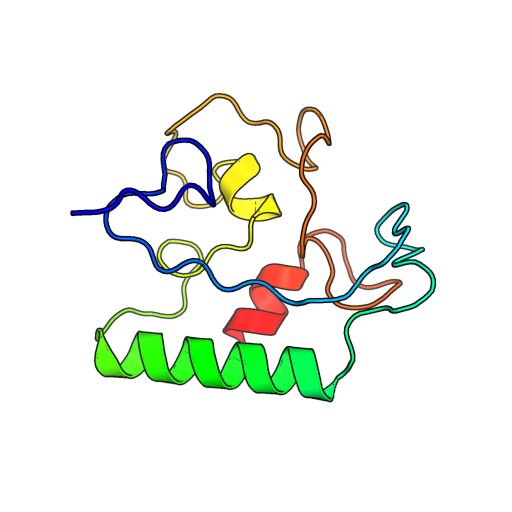14 ? 4.835 -15.506 -0.507 1.00 40.25 114 CYS A CA 1
ATOM 867 C C . CYS A 1 114 ? 5.877 -16.318 0.274 1.00 40.25 114 CYS A C 1
ATOM 869 O O . CYS A 1 114 ? 6.490 -15.759 1.209 1.00 40.25 114 CYS A O 1
#

Radius of gyration: 13.74 Å; chains: 1; bounding box: 31×32×40 Å

Organism: NCBI:txid408170

pLDDT: mean 79.06, std 9.65, range [40.25, 90.19]

Secondary structure (DSSP, 8-state):
-----SSTT--TT------S--TT--BTTB--SSPPPHHHHHHHHHHHHHHHHHHT--SSTTT---HHHHHTTTTS---S---STTTT-S--TTS-SSTTPPTTTHHHHHHTT-

Foldseek 3Di:
DDQDDDAPQPRPPADDDDDPFQVPADDLQGSDDGAADPVNLVVLLVVVVVCCVVVVHQLDCLRQPDSLCSLQVVNVDCRDHRCHCVPVPPDCGQLDRDRPPDRNCSSVSSSVPD

InterPro domains:
  IPR002502 N-acetylmuramoyl-L-alanine amidase domain [PF01510] (8-71)
  IPR036505 N-acetylmuramoyl-L-alanine amidase/PGRP domain superfamily [G3DSA:3.40.80.10] (2-94)
  IPR036505 N-acetylmuramoyl-L-alanine amidase/PGRP domain superfamily [SSF55846] (6-71)

Sequence (114 aa):
TDHKNHTWMRNSGAVGISLDCAYNAQWVNNLGNYPPTDAQIETLAQVVAVLCVDLGLPASISNVLTHAEAADNMDGWYAHEPYGPNSTCERWDLWVVREGDEAGSGGDVIRMVC